Protein AF-A0A5N7SPP0-F1 (afdb_monomer)

Solvent-accessible surface area (backbone atoms only — not comparable to full-atom values): 4373 Å² total; per-residue (Å²): 91,52,69,55,29,48,50,53,33,52,53,50,46,56,52,50,54,52,49,52,52,53,51,44,56,49,44,49,72,76,34,85,89,48,82,77,81,86,51,70,67,58,54,52,50,51,47,50,51,50,43,51,54,29,47,52,68,20,42,57,56,40,53,55,60,73,68,52,56,68,69,60,63,66,65,67,116

Secondary structure (DSSP, 8-state):
-HHHHHHHHHHHHHHHHHHHHHHHHHHHHH-TT------HHHHHHHHHHHHHHHHHHHHHHHHHHHTS-HHHHHH--

Foldseek 3Di:
DQVVLQVV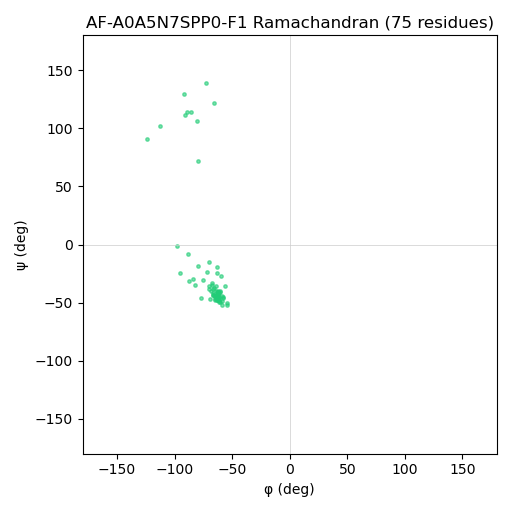LVVCLVVVVVVVVV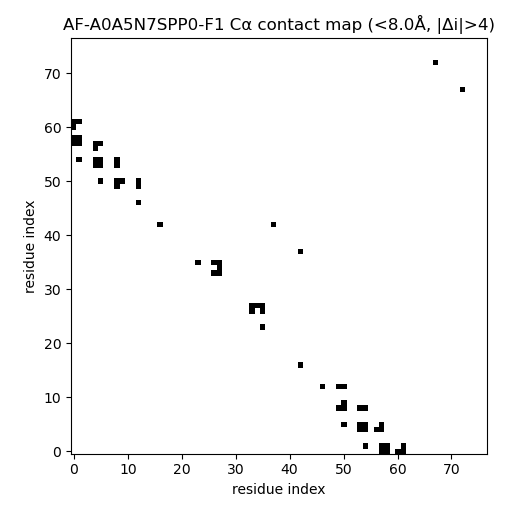VQVVCVVVPVPDHDDDDPVVSVVVSVVSNVVSNVVSVVVVVVVVPDDVVVVVVPD

pLDDT: mean 83.77, std 6.63, range [53.16, 93.44]

Radius of gyration: 19.27 Å; Cα contacts (8 Å, |Δi|>4): 33; chains: 1; bounding box: 40×16×53 Å

Sequence (77 aa):
FLIEAVLVCLLGGVLGIGLALLLGSMIGRFASDFQVLFSTASIVAAFACSTLIGVAFGFLPARNAAQLDPVEALARE

Mean predicted aligned error: 7.32 Å

Structure (mmCIF, N/CA/C/O backbone):
data_AF-A0A5N7SPP0-F1
#
_entry.id   AF-A0A5N7SPP0-F1
#
loop_
_atom_site.group_PDB
_atom_site.id
_atom_site.type_symbol
_atom_site.label_atom_id
_atom_site.label_alt_id
_atom_site.label_comp_id
_atom_site.label_asym_id
_atom_site.label_entity_id
_atom_site.label_seq_id
_atom_site.pdbx_PDB_ins_code
_atom_site.Cartn_x
_atom_site.Cartn_y
_atom_site.Cartn_z
_atom_site.occupancy
_atom_site.B_iso_or_equiv
_atom_site.auth_seq_id
_atom_site.auth_comp_id
_atom_site.auth_asym_id
_atom_site.auth_atom_id
_atom_site.pdbx_PDB_model_num
ATOM 1 N N . PHE A 1 1 ? -9.862 3.151 11.216 1.00 76.00 1 PHE A N 1
ATOM 2 C CA . PHE A 1 1 ? -9.057 1.939 10.959 1.00 76.00 1 PHE A CA 1
ATOM 3 C C . PHE A 1 1 ? -9.230 1.344 9.571 1.00 76.00 1 PHE A C 1
ATOM 5 O O . PHE A 1 1 ? -8.303 1.499 8.797 1.00 76.00 1 PHE A O 1
ATOM 12 N N . LEU A 1 2 ? -10.352 0.711 9.191 1.00 77.06 2 LEU A N 1
ATOM 13 C CA . LEU A 1 2 ? -10.414 0.047 7.871 1.00 77.06 2 LEU A CA 1
ATOM 14 C C . LEU A 1 2 ? -10.220 1.020 6.690 1.00 77.06 2 LEU A C 1
ATOM 16 O O . LEU A 1 2 ? -9.382 0.774 5.832 1.00 77.06 2 LEU A O 1
ATOM 20 N N . ILE A 1 3 ? -10.948 2.145 6.670 1.00 83.56 3 ILE A N 1
ATOM 21 C CA . ILE A 1 3 ? -10.818 3.169 5.613 1.00 83.56 3 ILE A CA 1
ATOM 22 C C . ILE A 1 3 ? -9.402 3.755 5.576 1.00 83.56 3 ILE A C 1
ATOM 24 O O . ILE A 1 3 ? -8.838 3.947 4.509 1.00 83.56 3 ILE A O 1
ATOM 28 N N . GLU A 1 4 ? -8.816 4.003 6.742 1.00 83.44 4 GLU A N 1
ATOM 29 C CA . GLU A 1 4 ? -7.457 4.525 6.879 1.00 83.44 4 GLU A CA 1
ATOM 30 C C . GLU A 1 4 ? -6.416 3.536 6.339 1.00 83.44 4 GLU A C 1
ATOM 32 O O . GLU A 1 4 ? -5.560 3.920 5.548 1.00 83.44 4 GLU A O 1
ATOM 37 N N . ALA A 1 5 ? -6.551 2.247 6.664 1.00 81.38 5 ALA A N 1
ATOM 38 C CA . ALA A 1 5 ? -5.703 1.191 6.123 1.00 81.38 5 ALA A CA 1
ATOM 39 C C . ALA A 1 5 ? -5.827 1.094 4.595 1.00 81.38 5 ALA A C 1
ATOM 41 O O . ALA A 1 5 ? -4.818 1.051 3.898 1.00 81.38 5 ALA A O 1
ATOM 42 N N . VAL A 1 6 ? -7.051 1.138 4.057 1.00 82.31 6 VAL A N 1
ATOM 43 C CA . VAL A 1 6 ? -7.283 1.141 2.603 1.00 82.31 6 VAL A CA 1
ATOM 44 C C . VAL A 1 6 ? -6.641 2.366 1.943 1.00 82.31 6 VAL A C 1
ATOM 46 O O . VAL A 1 6 ? -6.013 2.233 0.894 1.00 82.31 6 VAL A O 1
ATOM 49 N N . LEU A 1 7 ? -6.746 3.544 2.560 1.00 87.31 7 LEU A N 1
ATOM 50 C CA . LEU A 1 7 ? -6.182 4.787 2.035 1.00 87.31 7 LEU A CA 1
ATOM 51 C C . LEU A 1 7 ? -4.646 4.755 2.024 1.00 87.31 7 LEU A C 1
ATOM 53 O O . LEU A 1 7 ? -4.036 5.095 1.009 1.00 87.31 7 LEU A O 1
ATOM 57 N N . VAL A 1 8 ? -4.022 4.264 3.100 1.00 86.19 8 VAL A N 1
ATOM 58 C CA . VAL A 1 8 ? -2.566 4.054 3.176 1.00 86.19 8 VAL A CA 1
ATOM 59 C C . VAL A 1 8 ? -2.102 3.036 2.131 1.00 86.19 8 VAL A C 1
ATOM 61 O O . VAL A 1 8 ? -1.090 3.262 1.468 1.00 86.19 8 VAL A O 1
ATOM 64 N N . CYS A 1 9 ? -2.847 1.951 1.916 1.00 84.62 9 CYS A N 1
ATOM 65 C CA . CYS A 1 9 ? -2.491 0.936 0.922 1.00 84.62 9 CYS A CA 1
ATOM 66 C C . CYS A 1 9 ? -2.643 1.416 -0.520 1.00 84.62 9 CYS A C 1
ATOM 68 O O . CYS A 1 9 ? -1.782 1.114 -1.346 1.00 84.62 9 CYS A O 1
ATOM 70 N N . LEU A 1 10 ? -3.680 2.198 -0.828 1.00 85.12 10 LEU A N 1
ATOM 71 C CA . LEU A 1 10 ? -3.834 2.817 -2.146 1.00 85.12 10 LEU A CA 1
ATOM 72 C C . LEU A 1 10 ? -2.698 3.802 -2.430 1.00 85.12 10 LEU A C 1
ATOM 74 O O . LEU A 1 10 ? -2.076 3.725 -3.491 1.00 85.12 10 LEU A O 1
ATOM 78 N N . LEU A 1 11 ? -2.381 4.682 -1.475 1.00 90.75 11 LEU A N 1
ATOM 79 C CA . LEU A 1 11 ? -1.266 5.622 -1.606 1.00 90.75 11 LEU A CA 1
ATOM 80 C C . LEU A 1 11 ? 0.071 4.890 -1.758 1.00 90.75 11 LEU A C 1
ATOM 82 O O . LEU A 1 11 ? 0.832 5.189 -2.677 1.00 90.75 11 LEU A O 1
ATOM 86 N N . GLY A 1 12 ? 0.335 3.892 -0.914 1.00 88.44 12 GLY A N 1
ATOM 87 C CA . GLY A 1 12 ? 1.540 3.068 -0.996 1.00 88.44 12 GLY A CA 1
ATOM 88 C C . GLY A 1 12 ? 1.651 2.309 -2.321 1.00 88.44 12 GLY A C 1
ATOM 89 O O . GLY A 1 12 ? 2.733 2.250 -2.899 1.00 88.44 12 GLY A O 1
ATOM 90 N N . GLY A 1 13 ? 0.540 1.783 -2.845 1.00 86.62 13 GLY A N 1
ATOM 91 C CA . GLY A 1 13 ? 0.493 1.094 -4.136 1.00 86.62 13 GLY A CA 1
ATOM 92 C C . GLY A 1 13 ? 0.810 2.018 -5.314 1.00 86.62 13 GLY A C 1
ATOM 93 O O . GLY A 1 13 ? 1.655 1.682 -6.144 1.00 86.62 13 GLY A O 1
ATOM 94 N N . VAL A 1 14 ? 0.193 3.203 -5.362 1.00 89.69 14 VAL A N 1
ATOM 95 C CA . VAL A 1 14 ? 0.461 4.209 -6.406 1.00 89.69 14 VAL A CA 1
ATOM 96 C C . VAL A 1 14 ? 1.915 4.679 -6.349 1.00 89.69 14 VAL A C 1
ATOM 98 O O . VAL A 1 14 ? 2.599 4.691 -7.376 1.00 89.69 14 VAL A O 1
ATOM 101 N N . LEU A 1 15 ? 2.413 5.012 -5.155 1.00 93.31 15 LEU A N 1
ATOM 102 C CA . LEU A 1 15 ? 3.800 5.442 -4.965 1.00 93.31 15 LEU A CA 1
ATOM 103 C C . LEU A 1 15 ? 4.795 4.331 -5.314 1.00 93.31 15 LEU A C 1
ATOM 105 O O . LEU A 1 15 ? 5.803 4.604 -5.962 1.00 93.31 15 LEU A O 1
ATOM 109 N N . GLY A 1 16 ? 4.502 3.082 -4.948 1.00 90.69 16 GLY A N 1
ATOM 110 C CA . GLY A 1 16 ? 5.337 1.924 -5.259 1.00 90.69 16 GLY A CA 1
ATOM 111 C C . GLY A 1 16 ? 5.454 1.663 -6.761 1.00 90.69 16 GLY A C 1
ATOM 112 O O . GLY A 1 16 ? 6.561 1.466 -7.261 1.00 90.69 16 GLY A O 1
ATOM 113 N N . ILE A 1 17 ? 4.340 1.727 -7.501 1.00 88.94 17 ILE A N 1
ATOM 114 C CA . ILE A 1 17 ? 4.352 1.597 -8.968 1.00 88.94 17 ILE A CA 1
ATOM 115 C C . ILE A 1 17 ? 5.142 2.753 -9.595 1.00 88.94 17 ILE A C 1
ATOM 117 O O . ILE A 1 17 ? 5.989 2.517 -10.458 1.00 88.94 17 ILE A O 1
ATOM 121 N N . GLY A 1 18 ? 4.919 3.989 -9.136 1.00 91.75 18 GLY A N 1
ATOM 122 C CA . GLY A 1 18 ? 5.665 5.159 -9.607 1.00 91.75 18 GLY A CA 1
ATOM 123 C C . GLY A 1 18 ?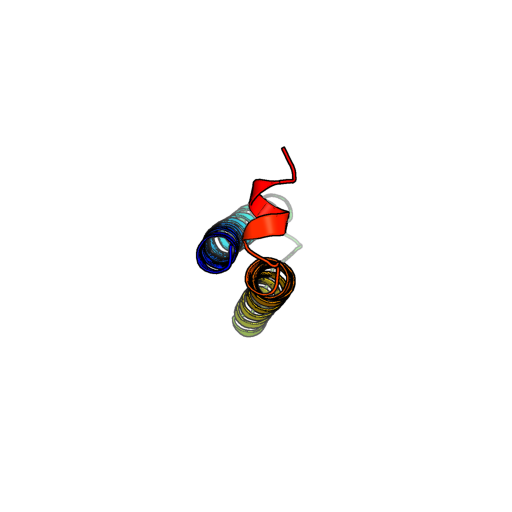 7.176 5.021 -9.394 1.00 91.75 18 GLY A C 1
ATOM 124 O O . GLY A 1 18 ? 7.954 5.246 -10.321 1.00 91.75 18 GLY A O 1
ATOM 125 N N . LEU A 1 19 ? 7.595 4.577 -8.206 1.00 93.44 19 LEU A N 1
ATOM 126 C CA . LEU A 1 19 ? 8.996 4.298 -7.876 1.00 93.44 19 LEU A CA 1
ATOM 127 C C . LEU A 1 19 ? 9.588 3.180 -8.739 1.00 93.44 19 LEU A C 1
ATOM 129 O O . LEU A 1 19 ? 10.709 3.326 -9.223 1.00 93.44 19 LEU A O 1
ATOM 133 N N . ALA A 1 20 ? 8.850 2.092 -8.969 1.00 89.06 20 ALA A N 1
ATOM 134 C CA . ALA A 1 20 ? 9.308 0.985 -9.806 1.00 89.06 20 ALA A CA 1
ATOM 135 C C . ALA A 1 20 ? 9.559 1.428 -11.258 1.00 89.06 20 ALA A C 1
ATOM 137 O O . ALA A 1 20 ? 10.588 1.080 -11.841 1.00 89.06 20 ALA A O 1
ATOM 138 N N . LEU A 1 21 ? 8.659 2.240 -11.824 1.00 88.12 21 LEU A N 1
ATOM 139 C CA . LEU A 1 21 ? 8.820 2.809 -13.165 1.00 88.12 21 LEU A CA 1
ATOM 140 C C . LEU A 1 21 ? 9.996 3.792 -13.225 1.00 88.12 21 LEU A C 1
ATOM 142 O O . LEU A 1 21 ? 10.804 3.729 -14.155 1.00 88.12 21 LEU A O 1
ATOM 146 N N . LEU A 1 22 ? 10.131 4.664 -12.219 1.00 91.31 22 LEU A N 1
ATOM 147 C CA . LEU A 1 22 ? 11.240 5.615 -12.123 1.00 91.31 22 LEU A CA 1
ATOM 148 C C . LEU A 1 22 ? 12.586 4.877 -12.084 1.00 91.31 22 LEU A C 1
ATOM 150 O O . LEU A 1 22 ? 13.464 5.154 -12.903 1.00 91.31 22 LEU A O 1
ATOM 154 N N . LEU A 1 23 ? 12.727 3.905 -11.182 1.00 89.88 23 LEU A N 1
ATOM 155 C CA . LEU A 1 23 ? 13.946 3.114 -11.020 1.00 89.88 23 LEU A CA 1
ATOM 156 C C . LEU A 1 23 ? 14.264 2.293 -12.270 1.00 89.88 23 LEU A C 1
ATOM 158 O O . LEU A 1 23 ? 15.405 2.317 -12.724 1.00 89.88 23 LEU A O 1
ATOM 162 N N . GLY A 1 24 ? 13.277 1.631 -12.880 1.00 87.06 24 GLY A N 1
ATOM 163 C CA . GLY A 1 24 ? 13.519 0.889 -14.119 1.00 87.06 24 GLY A CA 1
ATOM 164 C C . GLY A 1 24 ? 13.938 1.789 -15.281 1.00 87.06 24 GLY A C 1
ATOM 165 O O . GLY A 1 24 ? 14.821 1.413 -16.049 1.00 87.06 24 GLY A O 1
ATOM 166 N N . SER A 1 25 ? 13.390 3.007 -15.373 1.00 83.88 25 SER A N 1
ATOM 167 C CA . SER A 1 25 ? 13.819 3.987 -16.382 1.00 83.88 25 SER A CA 1
ATOM 168 C C . SER A 1 25 ? 15.249 4.488 -16.153 1.00 83.88 25 SER A C 1
ATOM 170 O O . SER A 1 25 ? 15.982 4.716 -17.114 1.00 83.88 25 SER A O 1
ATOM 172 N N . MET A 1 26 ? 15.670 4.626 -14.891 1.00 86.62 26 MET A N 1
ATOM 173 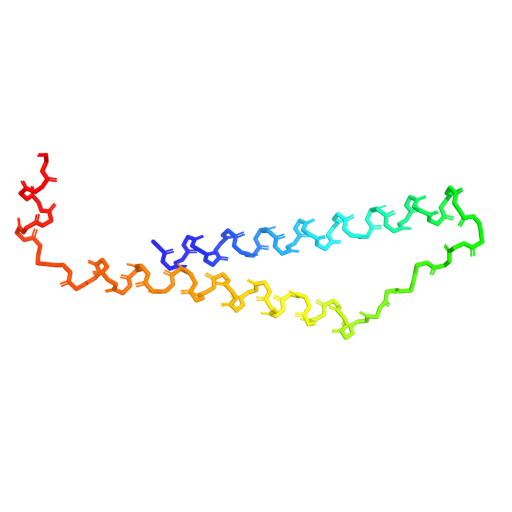C CA . MET A 1 26 ? 17.046 4.982 -14.542 1.00 86.62 26 MET A CA 1
ATOM 174 C C . MET A 1 26 ? 17.998 3.836 -14.874 1.00 86.62 26 MET A C 1
ATOM 176 O O . MET A 1 26 ? 19.000 4.061 -15.544 1.00 86.62 26 MET A O 1
ATOM 180 N N . ILE A 1 27 ? 17.660 2.599 -14.505 1.00 85.12 27 ILE A N 1
ATOM 181 C CA . ILE A 1 27 ? 18.477 1.420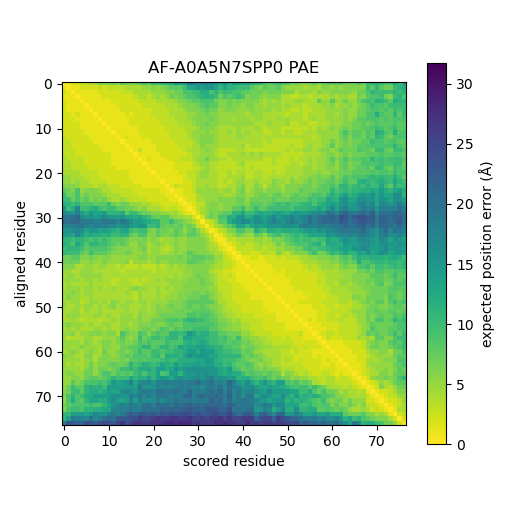 -14.826 1.00 85.12 27 ILE A CA 1
ATOM 182 C C . ILE A 1 27 ? 18.673 1.297 -16.340 1.00 85.12 27 ILE A C 1
ATOM 184 O O . ILE A 1 27 ? 19.809 1.154 -16.776 1.00 85.12 27 ILE A O 1
ATOM 188 N N . GLY A 1 28 ? 17.621 1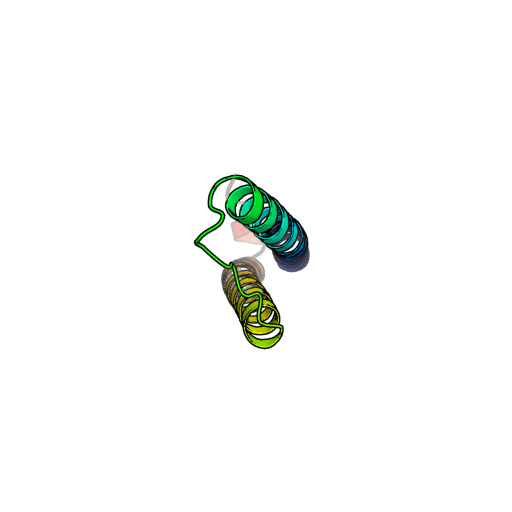.471 -17.145 1.00 79.25 28 GLY A N 1
ATOM 189 C CA . GLY A 1 28 ? 17.741 1.437 -18.608 1.00 79.25 28 GLY A CA 1
ATOM 190 C C . GLY A 1 28 ? 18.619 2.547 -19.207 1.00 79.25 28 GLY A C 1
ATOM 191 O O . GLY A 1 28 ? 19.093 2.407 -20.331 1.00 79.25 28 GLY A O 1
ATOM 192 N N . ARG A 1 29 ? 18.864 3.645 -18.476 1.00 77.00 29 ARG A N 1
ATOM 193 C CA . ARG A 1 29 ? 19.791 4.717 -18.888 1.00 77.00 29 ARG A CA 1
ATOM 194 C C . ARG A 1 29 ? 21.238 4.456 -18.468 1.00 77.00 29 ARG A C 1
ATOM 196 O O . ARG A 1 29 ? 22.140 4.910 -19.161 1.00 77.00 29 ARG A O 1
ATOM 203 N N . PHE A 1 30 ? 21.459 3.771 -17.345 1.00 77.69 30 PHE A N 1
ATOM 204 C CA . PHE A 1 30 ? 22.797 3.505 -16.798 1.00 77.69 30 PHE A CA 1
ATOM 205 C C . PHE A 1 30 ? 23.367 2.139 -17.203 1.00 77.69 30 PHE A C 1
ATOM 207 O O . PHE A 1 30 ? 24.584 1.979 -17.233 1.00 77.69 30 PHE A O 1
ATOM 214 N N . ALA A 1 31 ? 22.515 1.166 -17.526 1.00 73.62 31 ALA A N 1
ATOM 215 C CA . ALA A 1 31 ? 22.897 -0.184 -17.921 1.00 73.62 31 ALA A CA 1
ATOM 216 C C . ALA A 1 31 ? 22.295 -0.514 -19.295 1.00 73.62 31 ALA A C 1
ATOM 218 O O . ALA A 1 31 ? 21.184 -1.026 -19.398 1.00 73.62 31 ALA A O 1
ATOM 219 N N . SER A 1 32 ? 23.045 -0.224 -20.361 1.00 68.06 32 SER A N 1
ATOM 220 C CA . SER A 1 32 ? 22.644 -0.496 -21.750 1.00 68.06 32 SER A CA 1
ATOM 221 C C . SER A 1 32 ? 22.463 -1.987 -22.057 1.00 68.06 32 SER A C 1
ATOM 223 O O . SER A 1 32 ? 21.690 -2.329 -22.947 1.00 68.06 32 SER A O 1
ATOM 225 N N . ASP A 1 33 ? 23.122 -2.865 -21.296 1.00 73.88 33 ASP A N 1
ATOM 226 C CA . ASP A 1 33 ? 23.014 -4.323 -21.443 1.00 73.88 33 ASP A CA 1
ATOM 227 C C . ASP A 1 33 ? 21.863 -4.939 -20.627 1.00 73.88 33 ASP A C 1
ATOM 229 O O . ASP A 1 33 ? 21.565 -6.124 -20.777 1.00 73.88 33 ASP A O 1
ATOM 233 N N . PHE A 1 34 ? 21.200 -4.166 -19.755 1.00 72.00 34 PHE A N 1
ATOM 234 C CA . PHE A 1 34 ? 20.172 -4.686 -18.853 1.00 72.00 34 PHE A CA 1
ATOM 235 C C . PHE A 1 34 ? 18.785 -4.146 -19.215 1.00 72.00 34 PHE A C 1
ATOM 237 O O . PHE A 1 34 ? 18.420 -3.016 -18.889 1.00 72.00 34 PHE A O 1
ATOM 244 N N . GLN A 1 35 ? 17.977 -4.975 -19.878 1.00 71.81 35 GLN A N 1
ATOM 245 C CA . GLN A 1 35 ? 16.593 -4.631 -20.201 1.00 71.81 35 GLN A CA 1
ATOM 246 C C . GLN A 1 35 ? 15.652 -4.970 -19.041 1.00 71.81 35 GLN A C 1
ATOM 248 O O . GLN A 1 35 ? 15.412 -6.134 -18.722 1.00 71.81 35 GLN A O 1
ATOM 253 N N . VAL A 1 36 ? 15.065 -3.936 -18.437 1.00 78.12 36 VAL A N 1
ATOM 254 C CA . VAL A 1 36 ? 13.993 -4.088 -17.447 1.00 78.12 36 VAL A CA 1
ATOM 255 C C . VAL A 1 36 ? 12.670 -4.316 -18.181 1.00 78.12 36 VAL A C 1
ATOM 257 O O . VAL A 1 36 ? 12.099 -3.396 -18.766 1.00 78.12 36 VAL A O 1
ATOM 260 N N . LEU A 1 37 ? 12.181 -5.556 -18.157 1.00 82.25 37 LEU A N 1
ATOM 261 C CA . LEU A 1 37 ? 10.891 -5.940 -18.731 1.00 82.25 37 LEU A CA 1
ATOM 262 C C . LEU A 1 37 ? 9.779 -5.794 -17.691 1.00 82.25 37 LEU A C 1
ATOM 264 O O . LEU A 1 37 ? 9.715 -6.534 -16.709 1.00 82.25 37 LEU A O 1
ATOM 268 N N . PHE A 1 38 ? 8.863 -4.862 -17.93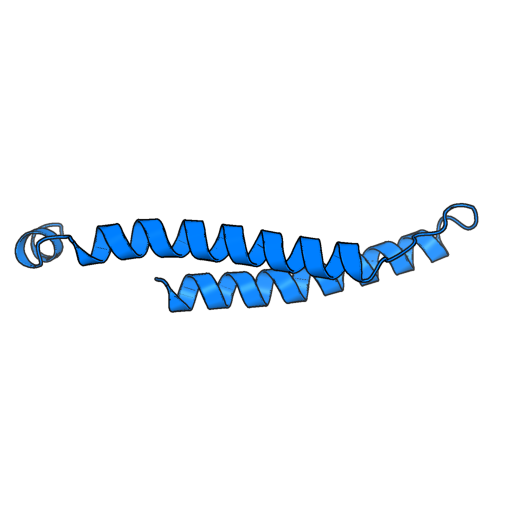8 1.00 82.19 38 PHE A N 1
ATOM 269 C CA . PHE A 1 38 ? 7.657 -4.702 -17.135 1.00 82.19 38 PHE A CA 1
ATOM 270 C C . PHE A 1 38 ? 6.522 -5.545 -17.716 1.00 82.19 38 PHE A C 1
ATOM 272 O O . PHE A 1 38 ? 5.998 -5.244 -18.785 1.00 82.19 38 PHE A O 1
ATOM 279 N N . SER A 1 39 ? 6.120 -6.595 -16.999 1.00 89.00 39 SER A N 1
ATOM 280 C CA . SER A 1 39 ? 4.923 -7.367 -17.338 1.00 89.00 39 SER A CA 1
ATOM 281 C C . SER A 1 39 ? 3.706 -6.810 -16.609 1.00 89.00 39 SER A C 1
ATOM 283 O O . SER A 1 39 ? 3.717 -6.658 -15.384 1.00 89.00 39 SER A O 1
ATOM 285 N N . THR A 1 40 ? 2.625 -6.559 -17.350 1.00 87.56 40 THR A N 1
ATOM 286 C CA . THR A 1 40 ? 1.342 -6.114 -16.786 1.00 87.56 40 THR A CA 1
ATOM 287 C C . THR A 1 40 ? 0.822 -7.098 -15.738 1.00 87.56 40 THR A C 1
ATOM 289 O O . THR A 1 40 ? 0.294 -6.674 -14.714 1.00 87.56 40 THR A O 1
ATOM 292 N N . ALA A 1 41 ? 1.041 -8.403 -15.937 1.00 92.00 41 ALA A N 1
ATOM 293 C CA . ALA A 1 41 ? 0.658 -9.428 -14.969 1.00 92.00 41 ALA A CA 1
ATOM 294 C C . ALA A 1 41 ? 1.396 -9.259 -13.630 1.00 92.00 41 ALA A C 1
ATOM 296 O O . ALA A 1 41 ? 0.775 -9.354 -12.574 1.00 92.00 41 ALA A O 1
ATOM 297 N N . SER A 1 42 ? 2.693 -8.938 -13.663 1.00 89.69 42 SER A N 1
ATOM 298 C CA . SER A 1 42 ? 3.493 -8.696 -12.457 1.00 89.69 42 SER A CA 1
ATOM 299 C C . SER A 1 42 ? 3.042 -7.439 -11.716 1.00 89.69 42 SER A C 1
ATOM 301 O O . SER A 1 42 ? 2.981 -7.442 -10.490 1.00 89.69 42 SER A O 1
ATOM 303 N N . ILE A 1 43 ? 2.680 -6.381 -12.448 1.00 87.44 43 ILE A N 1
ATOM 304 C CA . ILE A 1 43 ? 2.164 -5.136 -11.859 1.00 87.44 43 ILE A CA 1
ATOM 305 C C . ILE A 1 43 ? 0.822 -5.395 -11.163 1.00 87.44 43 ILE A C 1
ATOM 307 O O . ILE A 1 43 ? 0.641 -5.007 -10.009 1.00 87.44 43 ILE A O 1
ATOM 311 N N . VAL A 1 44 ? -0.097 -6.098 -11.833 1.00 90.25 44 VAL A N 1
ATOM 312 C CA . VAL A 1 44 ? -1.399 -6.469 -11.260 1.00 90.25 44 VAL A CA 1
ATOM 313 C C . VAL A 1 44 ? -1.219 -7.368 -10.037 1.00 90.25 44 VAL A C 1
ATOM 315 O O . VAL A 1 44 ? -1.844 -7.121 -9.009 1.00 90.25 44 VAL A O 1
ATOM 318 N N . ALA A 1 45 ? -0.334 -8.366 -10.107 1.00 91.69 45 ALA A N 1
ATOM 319 C CA . ALA A 1 45 ? -0.047 -9.255 -8.984 1.00 91.69 45 ALA A CA 1
ATOM 320 C C . ALA A 1 45 ? 0.552 -8.501 -7.786 1.00 91.69 45 ALA A C 1
ATOM 322 O O . ALA A 1 45 ? 0.121 -8.714 -6.654 1.00 91.69 45 ALA A O 1
ATOM 323 N N . ALA A 1 46 ? 1.498 -7.586 -8.021 1.00 87.69 46 ALA A N 1
ATOM 324 C CA . ALA A 1 46 ? 2.092 -6.763 -6.970 1.00 87.69 46 ALA A CA 1
ATOM 325 C C . ALA A 1 46 ? 1.050 -5.849 -6.303 1.00 87.69 46 ALA A C 1
ATOM 327 O O . ALA A 1 46 ? 0.987 -5.778 -5.074 1.00 87.69 46 ALA A O 1
ATOM 328 N N . PHE A 1 47 ? 0.193 -5.199 -7.096 1.00 86.31 47 PHE A N 1
ATOM 329 C CA . PHE A 1 47 ? -0.878 -4.344 -6.582 1.00 86.31 47 PHE A CA 1
ATOM 330 C C . PHE A 1 47 ? -1.922 -5.138 -5.786 1.00 86.31 47 PHE A C 1
ATOM 332 O O . PHE A 1 47 ? -2.307 -4.735 -4.685 1.00 86.31 47 PHE A O 1
ATOM 339 N N . ALA A 1 48 ? -2.346 -6.289 -6.311 1.00 89.56 48 ALA A N 1
ATOM 340 C CA . ALA A 1 48 ? -3.289 -7.178 -5.644 1.00 89.56 48 ALA A CA 1
ATOM 341 C C . ALA A 1 48 ? -2.715 -7.710 -4.325 1.00 89.56 48 ALA A C 1
ATOM 343 O O . ALA A 1 48 ? -3.398 -7.665 -3.305 1.00 89.56 48 ALA A O 1
ATOM 344 N N . CYS A 1 49 ? -1.452 -8.143 -4.320 1.00 90.19 49 CYS A N 1
ATOM 345 C CA . CYS A 1 49 ? -0.778 -8.637 -3.122 1.00 90.19 49 CYS A CA 1
ATOM 346 C C . CYS A 1 49 ? -0.646 -7.539 -2.054 1.00 90.19 49 CYS A C 1
ATOM 348 O O . CYS A 1 49 ? -1.035 -7.748 -0.907 1.00 90.19 49 CYS A O 1
ATOM 350 N N . SER A 1 5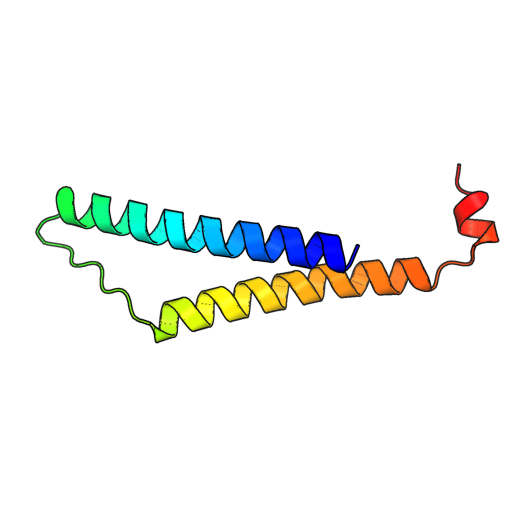0 ? -0.193 -6.341 -2.440 1.00 85.69 50 SER A N 1
ATOM 351 C CA . SER A 1 50 ? -0.094 -5.185 -1.537 1.00 85.69 50 SER A CA 1
ATOM 352 C C . SER A 1 50 ? -1.451 -4.811 -0.929 1.00 85.69 50 SER A C 1
ATOM 354 O O . SER A 1 50 ? -1.569 -4.627 0.283 1.00 85.69 50 SER A O 1
ATOM 356 N N . THR A 1 51 ? -2.503 -4.787 -1.752 1.00 84.88 51 THR A N 1
ATOM 357 C CA . THR A 1 51 ? -3.870 -4.494 -1.300 1.00 84.88 51 THR A CA 1
ATOM 358 C C . THR A 1 51 ? -4.393 -5.576 -0.358 1.00 84.88 51 THR A C 1
ATOM 360 O O . THR A 1 51 ? -4.974 -5.253 0.674 1.00 84.88 51 THR A O 1
ATOM 363 N N . LEU A 1 52 ? -4.167 -6.856 -0.671 1.00 89.88 52 LEU A N 1
ATOM 364 C CA . LEU A 1 52 ? -4.603 -7.982 0.158 1.00 89.88 52 LEU A CA 1
ATOM 365 C C . LEU A 1 52 ? -3.949 -7.938 1.544 1.00 89.88 52 LEU A C 1
ATOM 367 O O . LEU A 1 52 ? -4.641 -8.044 2.555 1.00 89.88 52 LEU A O 1
ATOM 371 N N . ILE A 1 53 ? -2.630 -7.737 1.583 1.00 87.38 53 ILE A N 1
ATOM 372 C CA . ILE A 1 53 ? -1.853 -7.580 2.818 1.00 87.38 53 ILE A CA 1
ATOM 373 C C . ILE A 1 53 ? -2.384 -6.381 3.609 1.00 87.38 53 ILE A C 1
ATOM 375 O O . ILE A 1 53 ? -2.703 -6.502 4.790 1.00 87.38 53 ILE A O 1
ATOM 379 N N . GLY A 1 54 ? -2.551 -5.247 2.937 1.00 84.06 54 GLY A N 1
ATOM 380 C CA . GLY A 1 54 ? -3.091 -4.021 3.501 1.00 84.06 54 GLY A CA 1
ATOM 381 C C . GLY A 1 54 ? -4.452 -4.163 4.168 1.00 84.06 54 GLY A C 1
ATOM 382 O O . GLY A 1 54 ? -4.650 -3.776 5.320 1.00 84.06 54 GLY A O 1
ATOM 383 N N . VAL A 1 55 ? -5.393 -4.770 3.448 1.00 84.62 55 VAL A N 1
ATOM 384 C CA . VAL A 1 55 ? -6.742 -5.035 3.946 1.00 84.62 55 VAL A CA 1
ATOM 385 C C . VAL A 1 55 ? -6.704 -6.051 5.082 1.00 84.62 55 VAL A C 1
ATOM 387 O O . VAL A 1 55 ? -7.378 -5.836 6.084 1.00 84.62 55 VAL A O 1
ATOM 390 N N . ALA A 1 56 ? -5.903 -7.116 4.986 1.00 86.88 56 ALA A N 1
ATOM 391 C CA . ALA A 1 56 ? -5.791 -8.117 6.046 1.00 86.88 56 ALA A CA 1
ATOM 392 C C . ALA A 1 56 ? -5.280 -7.501 7.360 1.00 86.88 56 ALA A C 1
ATOM 394 O O . ALA A 1 56 ? -5.914 -7.665 8.409 1.00 86.88 56 ALA A O 1
ATOM 395 N N . PHE A 1 57 ? -4.187 -6.734 7.295 1.00 83.69 57 PHE A N 1
ATOM 396 C CA . PHE A 1 57 ? -3.612 -6.052 8.456 1.00 83.69 57 PHE A CA 1
ATOM 397 C C . PHE A 1 57 ? -4.454 -4.874 8.952 1.00 83.69 57 PHE A C 1
ATOM 399 O O . PHE A 1 57 ? -4.354 -4.541 10.124 1.00 83.69 57 PHE A O 1
ATOM 406 N N . GLY A 1 58 ? -5.300 -4.261 8.121 1.00 84.56 58 GLY A N 1
ATOM 407 C CA . GLY A 1 58 ? -6.246 -3.226 8.552 1.00 84.56 58 GLY A CA 1
ATOM 408 C C . GLY A 1 58 ? -7.540 -3.781 9.153 1.00 84.56 58 GLY A C 1
ATOM 409 O O . GLY A 1 58 ? -8.103 -3.198 10.081 1.00 84.56 58 GLY A O 1
ATOM 410 N N . PHE A 1 59 ? -8.018 -4.917 8.643 1.00 84.25 59 PHE A N 1
ATOM 411 C CA . PHE A 1 59 ? -9.284 -5.531 9.039 1.00 84.25 59 PHE A CA 1
ATOM 412 C C . PHE A 1 59 ? -9.191 -6.252 10.382 1.00 84.25 59 PHE A C 1
ATOM 414 O O . PHE A 1 59 ? -10.054 -6.053 11.235 1.00 84.25 59 PHE A O 1
ATOM 421 N N . LEU A 1 60 ? -8.145 -7.057 10.597 1.00 84.88 60 LEU A N 1
ATOM 422 C CA . LEU A 1 60 ? -7.939 -7.787 11.853 1.00 84.88 60 LEU A CA 1
ATOM 423 C C . LEU A 1 60 ? -7.952 -6.877 13.103 1.00 84.88 60 LEU A C 1
ATOM 425 O O . LEU A 1 60 ? -8.743 -7.146 14.008 1.00 84.88 60 LEU A O 1
ATOM 429 N N . PRO A 1 61 ? -7.172 -5.779 13.178 1.00 82.44 61 PRO A N 1
ATOM 430 C CA . PRO A 1 61 ? -7.205 -4.887 14.333 1.00 82.44 61 PRO A CA 1
ATOM 431 C C . PRO A 1 61 ? -8.504 -4.083 14.413 1.00 82.44 61 PRO A C 1
ATOM 433 O O . PRO A 1 61 ? -9.013 -3.883 15.511 1.00 82.44 61 PRO A O 1
ATOM 436 N N . ALA A 1 62 ? -9.085 -3.667 13.279 1.00 84.50 62 ALA A N 1
ATOM 437 C CA . ALA A 1 62 ? -10.366 -2.958 13.277 1.00 84.50 62 ALA A CA 1
ATOM 438 C C . ALA A 1 62 ? -11.494 -3.825 13.852 1.00 84.50 62 ALA A C 1
ATOM 440 O O . ALA A 1 62 ? -12.321 -3.335 14.619 1.00 84.50 62 ALA A O 1
ATOM 441 N N . ARG A 1 63 ? -11.499 -5.121 13.519 1.00 84.38 63 ARG A N 1
ATOM 442 C CA . ARG A 1 63 ? -12.442 -6.091 14.074 1.00 84.38 63 ARG A CA 1
ATOM 443 C C . ARG A 1 63 ? -12.244 -6.261 15.576 1.00 84.38 63 ARG A C 1
ATOM 445 O O . ARG A 1 63 ? -13.230 -6.255 16.303 1.00 84.38 63 ARG A O 1
ATOM 452 N N . ASN A 1 64 ? -11.000 -6.377 16.034 1.00 84.56 64 ASN A N 1
ATOM 453 C CA . ASN A 1 64 ? -10.707 -6.498 17.461 1.00 84.56 64 ASN A CA 1
ATOM 454 C C . ASN A 1 64 ? -11.143 -5.240 18.231 1.00 84.56 64 ASN A C 1
ATOM 456 O O . ASN A 1 64 ? -11.746 -5.357 19.290 1.00 84.56 64 ASN A O 1
ATOM 460 N N . ALA A 1 65 ? -10.914 -4.046 17.674 1.00 83.50 65 ALA A N 1
ATOM 461 C CA . ALA A 1 65 ? -11.336 -2.787 18.285 1.00 83.50 65 ALA A CA 1
ATOM 462 C C . ALA A 1 65 ? -12.866 -2.648 18.362 1.00 83.50 65 ALA A C 1
ATOM 464 O O . ALA A 1 65 ? -13.389 -2.161 19.357 1.00 83.50 65 ALA A O 1
ATOM 465 N N . ALA A 1 66 ? -13.590 -3.115 17.341 1.00 84.00 66 ALA A N 1
ATOM 466 C CA . ALA A 1 66 ? -15.053 -3.088 17.319 1.00 84.00 66 ALA A CA 1
ATOM 467 C C . ALA A 1 66 ? -15.711 -4.073 18.307 1.00 84.00 66 ALA A C 1
ATOM 469 O O . ALA A 1 66 ? -16.909 -3.970 18.550 1.00 84.00 66 ALA A O 1
ATOM 470 N N . GLN A 1 67 ? -14.954 -5.037 18.842 1.00 84.94 67 GLN A N 1
ATOM 471 C CA . GLN A 1 67 ? -15.432 -6.020 19.822 1.00 84.94 67 GLN A CA 1
ATOM 472 C C . GLN A 1 67 ? -15.091 -5.650 21.273 1.00 84.94 67 GLN A C 1
ATOM 474 O O . GLN A 1 67 ? -15.448 -6.399 22.179 1.00 84.94 67 GLN A O 1
ATOM 479 N N . LEU A 1 68 ? -14.401 -4.530 21.504 1.00 83.44 68 LEU A N 1
ATOM 480 C CA . LEU A 1 68 ? -14.114 -4.051 22.853 1.00 83.44 68 LEU A CA 1
ATOM 481 C C . LEU A 1 68 ? -15.378 -3.484 23.500 1.00 83.44 68 LEU A C 1
ATOM 483 O O . LEU A 1 68 ? -16.146 -2.763 22.861 1.00 83.44 68 LEU A O 1
ATOM 487 N N . ASP A 1 69 ? -15.563 -3.795 24.782 1.00 84.88 69 ASP A N 1
ATOM 488 C CA . ASP A 1 69 ? -16.660 -3.257 25.575 1.00 84.88 69 ASP A CA 1
ATOM 489 C C . ASP A 1 69 ? -16.455 -1.736 25.737 1.00 84.88 69 ASP A C 1
ATOM 491 O O . ASP A 1 69 ? -15.396 -1.313 26.219 1.00 84.88 69 ASP A O 1
ATOM 495 N N . PRO A 1 70 ? -17.401 -0.880 25.310 1.00 77.00 70 PRO A N 1
ATOM 496 C CA . PRO A 1 70 ? -17.208 0.570 25.283 1.00 77.00 70 PRO A CA 1
ATOM 497 C C . PRO 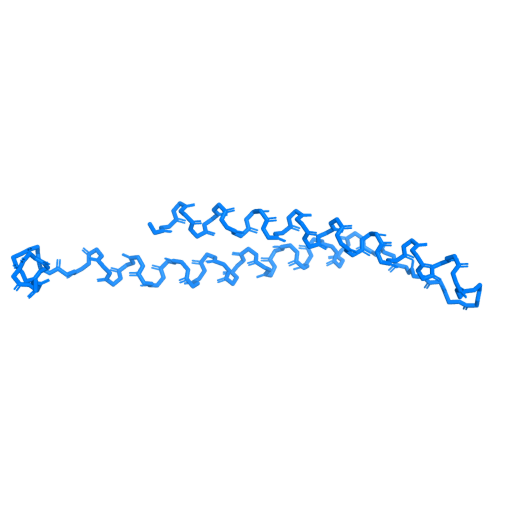A 1 70 ? -16.914 1.169 26.662 1.00 77.00 70 PRO A C 1
ATOM 499 O O . PRO A 1 70 ? -16.223 2.181 26.743 1.00 77.00 70 PRO A O 1
ATOM 502 N N . VAL A 1 71 ? -17.388 0.538 27.742 1.00 80.19 71 VAL A N 1
ATOM 503 C CA . VAL A 1 71 ? -17.085 0.960 29.119 1.00 80.19 71 VAL A CA 1
ATOM 504 C C . VAL A 1 71 ? -15.607 0.729 29.449 1.00 80.19 71 VAL A C 1
ATOM 506 O O . VAL A 1 71 ? -14.967 1.591 30.042 1.00 80.19 71 VAL A O 1
ATOM 509 N N . GLU A 1 72 ? -15.037 -0.393 29.011 1.00 77.81 72 GLU A N 1
ATOM 510 C CA . GLU A 1 72 ? -13.630 -0.737 29.237 1.00 77.81 72 GLU A CA 1
ATOM 511 C C . GLU A 1 72 ? -12.686 0.062 28.326 1.00 77.81 72 GLU A C 1
ATOM 513 O O . GLU A 1 72 ? -11.573 0.410 28.722 1.00 77.81 72 GLU A O 1
ATOM 518 N N . ALA A 1 73 ? -13.152 0.419 27.125 1.00 79.00 73 ALA A N 1
ATOM 519 C CA . ALA A 1 73 ? -12.438 1.311 26.216 1.00 79.00 73 ALA A CA 1
ATOM 520 C C . ALA A 1 73 ? -12.353 2.755 26.742 1.00 79.00 73 ALA A C 1
ATOM 522 O O . ALA A 1 73 ? -11.353 3.420 26.490 1.00 79.00 73 ALA A O 1
ATOM 523 N N . LEU A 1 74 ? -13.375 3.227 27.471 1.00 76.12 74 LEU A N 1
ATOM 524 C CA . LEU A 1 74 ? -13.394 4.559 28.090 1.00 76.12 74 LEU A CA 1
ATOM 525 C C . LEU A 1 74 ? -12.683 4.595 29.451 1.00 76.12 74 LEU A C 1
ATOM 527 O O . LEU A 1 74 ? -12.170 5.632 29.843 1.00 76.12 74 LEU A O 1
ATOM 531 N N . ALA A 1 75 ? -12.675 3.476 30.185 1.00 82.00 75 ALA A N 1
ATOM 532 C CA . ALA A 1 75 ? -12.019 3.369 31.490 1.00 82.00 75 ALA A CA 1
ATOM 533 C C . ALA A 1 75 ? -10.496 3.163 31.393 1.00 82.00 75 ALA A C 1
ATOM 535 O O . ALA A 1 75 ? -9.787 3.379 32.374 1.00 82.00 75 ALA A O 1
ATOM 536 N N . ARG A 1 76 ? -9.990 2.738 30.227 1.00 68.38 76 ARG A N 1
ATOM 537 C CA . ARG A 1 76 ? -8.561 2.771 29.885 1.00 68.38 76 ARG A CA 1
ATOM 538 C C . ARG A 1 76 ? -8.158 4.188 29.455 1.00 68.38 76 ARG A C 1
ATOM 540 O O . ARG A 1 76 ? -7.905 4.427 28.276 1.00 68.38 76 ARG A O 1
ATOM 547 N N . GLU A 1 77 ? -8.093 5.098 30.419 1.00 53.16 77 GLU A N 1
ATOM 548 C CA . GLU A 1 77 ? -7.274 6.319 30.344 1.00 53.16 77 GLU A CA 1
ATOM 549 C C . GLU A 1 77 ? -5.955 6.113 31.099 1.00 53.16 77 GLU A C 1
ATOM 551 O O . GLU A 1 77 ? -5.981 5.500 32.194 1.00 53.16 77 GLU A O 1
#